Protein AF-A0A165XJB3-F1 (afdb_monomer)

Structure (mmCIF, N/CA/C/O backbone):
data_AF-A0A165XJB3-F1
#
_entry.id   AF-A0A165XJB3-F1
#
loop_
_atom_site.group_PDB
_atom_site.id
_atom_site.type_symbol
_atom_site.label_atom_id
_atom_site.label_alt_id
_atom_site.label_comp_id
_atom_site.label_asym_id
_atom_site.label_entity_id
_atom_site.label_seq_id
_atom_site.pdbx_PDB_ins_code
_atom_site.Cartn_x
_atom_site.Cartn_y
_atom_site.Cartn_z
_atom_site.occupancy
_atom_site.B_iso_or_equiv
_atom_site.auth_seq_id
_atom_site.auth_comp_id
_atom_site.auth_asym_id
_atom_site.auth_atom_id
_atom_site.pdbx_PDB_model_num
ATOM 1 N N . MET A 1 1 ? -5.429 8.000 -6.453 1.00 77.06 1 MET A N 1
ATOM 2 C CA . MET A 1 1 ? -4.657 7.168 -5.499 1.00 77.06 1 MET A CA 1
ATOM 3 C C . MET A 1 1 ? -5.127 5.714 -5.524 1.00 77.06 1 MET A C 1
ATOM 5 O O . MET A 1 1 ? -4.287 4.861 -5.766 1.00 77.06 1 MET A O 1
ATOM 9 N N . HIS A 1 2 ? -6.432 5.437 -5.377 1.00 86.56 2 HIS A N 1
ATOM 10 C CA . HIS A 1 2 ? -7.001 4.074 -5.410 1.00 86.56 2 HIS A CA 1
ATOM 11 C C . HIS A 1 2 ? -6.556 3.246 -6.630 1.00 86.56 2 HIS A C 1
ATOM 13 O O . HIS A 1 2 ? -5.955 2.194 -6.475 1.00 86.56 2 HIS A O 1
ATOM 19 N N . SER A 1 3 ? -6.680 3.792 -7.844 1.00 90.19 3 SER A N 1
ATOM 20 C CA . SER A 1 3 ? -6.256 3.105 -9.075 1.00 90.19 3 SER A CA 1
ATOM 21 C C . SER A 1 3 ? -4.763 2.749 -9.141 1.00 90.19 3 SER A C 1
ATOM 23 O O . SER A 1 3 ? -4.384 1.799 -9.821 1.00 90.19 3 SER A O 1
ATOM 25 N N . HIS A 1 4 ? -3.888 3.498 -8.460 1.00 91.88 4 HIS A N 1
ATOM 26 C CA . HIS A 1 4 ? -2.466 3.149 -8.371 1.00 91.88 4 HIS A CA 1
ATOM 27 C C . HIS A 1 4 ? -2.232 2.012 -7.377 1.00 91.88 4 HIS A C 1
ATOM 29 O O . HIS A 1 4 ? -1.329 1.206 -7.588 1.00 91.88 4 HIS A O 1
ATOM 35 N N . PHE A 1 5 ? -3.033 1.948 -6.314 1.00 93.38 5 PHE A N 1
ATOM 36 C CA . PHE A 1 5 ? -2.998 0.854 -5.355 1.00 93.38 5 PHE A CA 1
ATOM 37 C C . PHE A 1 5 ? -3.485 -0.447 -6.005 1.00 93.38 5 PHE A C 1
ATOM 39 O O . PHE A 1 5 ? -2.766 -1.443 -5.957 1.00 93.38 5 PHE A O 1
ATOM 46 N N . ASP A 1 6 ? -4.614 -0.417 -6.718 1.00 91.94 6 ASP A N 1
ATOM 47 C CA . ASP A 1 6 ? -5.170 -1.594 -7.409 1.00 91.94 6 ASP A CA 1
ATOM 48 C C . ASP A 1 6 ? -4.203 -2.156 -8.455 1.00 91.94 6 ASP A C 1
ATOM 50 O O . ASP A 1 6 ? -3.991 -3.360 -8.554 1.00 91.94 6 ASP A O 1
ATOM 54 N N . ARG A 1 7 ? -3.535 -1.269 -9.203 1.00 91.50 7 ARG A N 1
ATOM 55 C CA . ARG A 1 7 ? -2.564 -1.643 -10.246 1.00 91.50 7 ARG A CA 1
ATOM 56 C C . ARG A 1 7 ? -1.170 -1.954 -9.699 1.00 91.50 7 ARG A C 1
ATOM 58 O O . ARG A 1 7 ? -0.212 -1.969 -10.472 1.00 91.50 7 ARG A O 1
ATOM 65 N N . LEU A 1 8 ? -1.033 -2.139 -8.383 1.00 93.88 8 LEU A N 1
ATOM 66 C CA . LEU A 1 8 ? 0.229 -2.455 -7.708 1.00 93.88 8 LEU A CA 1
ATOM 67 C C . LEU A 1 8 ? 1.354 -1.433 -7.989 1.00 93.88 8 LEU A C 1
ATOM 69 O O . LEU A 1 8 ? 2.535 -1.768 -7.939 1.00 93.88 8 LEU A O 1
ATOM 73 N N . ARG A 1 9 ? 1.015 -0.179 -8.318 1.00 93.38 9 ARG A N 1
ATOM 74 C CA . ARG A 1 9 ? 1.977 0.901 -8.630 1.00 93.38 9 ARG A CA 1
ATOM 75 C C . ARG A 1 9 ? 2.496 1.597 -7.379 1.00 93.38 9 ARG A C 1
ATOM 77 O O . ARG A 1 9 ? 3.630 2.054 -7.372 1.00 93.38 9 ARG A O 1
ATOM 84 N N . ILE A 1 10 ? 1.673 1.651 -6.338 1.00 95.75 10 ILE A N 1
ATOM 85 C CA . ILE A 1 10 ? 2.057 2.110 -5.002 1.00 95.75 10 ILE A CA 1
ATOM 86 C C . ILE A 1 10 ? 1.778 1.004 -3.990 1.00 95.75 10 ILE A C 1
ATOM 88 O O . ILE A 1 10 ? 0.889 0.185 -4.212 1.00 95.75 10 ILE A O 1
ATOM 92 N N . TRP A 1 11 ? 2.486 0.996 -2.868 1.00 96.88 11 TRP A N 1
ATOM 93 C CA . TRP A 1 11 ? 2.215 0.098 -1.744 1.00 96.88 11 TRP A CA 1
ATOM 94 C C . TRP A 1 11 ? 2.514 0.782 -0.410 1.00 96.88 11 TRP A C 1
ATOM 96 O O . TRP A 1 11 ? 3.157 1.832 -0.352 1.00 96.88 11 TRP A O 1
ATOM 106 N N . PHE A 1 12 ? 2.044 0.166 0.673 1.00 96.38 12 PHE A N 1
ATOM 107 C CA . PHE A 1 12 ? 2.175 0.687 2.029 1.00 96.38 12 PHE A CA 1
ATOM 108 C C . PHE A 1 12 ? 3.158 -0.166 2.835 1.00 96.38 12 PHE A C 1
ATOM 110 O O . PHE A 1 12 ? 3.010 -1.384 2.940 1.00 96.38 12 PHE A O 1
ATOM 117 N N . THR A 1 13 ? 4.170 0.473 3.417 1.00 95.19 13 THR A N 1
ATOM 118 C CA . THR A 1 13 ? 5.099 -0.157 4.360 1.00 95.19 13 THR A CA 1
ATOM 119 C C . THR A 1 13 ? 4.781 0.331 5.763 1.00 95.19 13 THR A C 1
ATOM 121 O O . THR A 1 13 ? 4.805 1.533 6.019 1.00 95.19 13 THR A O 1
ATOM 124 N N . HIS A 1 14 ? 4.466 -0.604 6.662 1.00 93.25 14 HIS A N 1
ATOM 125 C CA . HIS A 1 14 ? 4.170 -0.297 8.061 1.00 93.25 14 HIS A CA 1
ATOM 126 C C . HIS A 1 14 ? 5.342 0.443 8.716 1.00 93.25 14 HIS A C 1
ATOM 128 O O . HIS A 1 14 ? 6.506 0.109 8.475 1.00 93.25 14 HIS A O 1
ATOM 134 N N . VAL A 1 15 ? 5.027 1.479 9.491 1.00 92.25 15 VAL A N 1
ATOM 135 C CA . VAL A 1 15 ? 6.006 2.178 10.322 1.00 92.25 15 VAL A CA 1
ATOM 136 C C . VAL A 1 15 ? 5.925 1.573 11.723 1.00 92.25 15 VAL A C 1
ATOM 138 O O . VAL A 1 15 ? 4.955 1.800 12.452 1.00 92.25 15 VAL A O 1
ATOM 141 N N . GLU A 1 16 ? 6.949 0.791 12.073 1.00 74.44 16 GLU A N 1
ATOM 142 C CA . GLU A 1 16 ? 7.076 0.104 13.364 1.00 74.44 16 GLU A CA 1
ATOM 143 C C . GLU A 1 16 ? 6.752 1.040 14.541 1.00 74.44 16 GLU A C 1
ATOM 145 O O . GLU A 1 16 ? 7.061 2.232 14.512 1.00 74.44 16 GLU A O 1
ATOM 150 N N . ALA A 1 17 ? 6.104 0.489 15.570 1.00 68.88 17 ALA A N 1
ATOM 151 C CA . ALA A 1 17 ? 5.586 1.197 16.749 1.00 68.88 17 ALA A CA 1
ATOM 152 C C . ALA A 1 17 ? 4.414 2.182 16.524 1.00 68.88 17 ALA A C 1
ATOM 154 O O . ALA A 1 17 ? 3.912 2.742 17.499 1.00 68.88 17 ALA A O 1
ATOM 155 N N . SER A 1 18 ? 3.910 2.369 15.295 1.00 65.69 18 SER A N 1
ATOM 156 C CA . SER A 1 18 ? 2.818 3.317 15.013 1.00 65.69 18 SER A CA 1
ATOM 157 C C . SER A 1 18 ? 1.594 2.670 14.347 1.00 65.69 18 SER A C 1
ATOM 159 O O . SER A 1 18 ? 1.444 2.706 13.135 1.00 65.69 18 SER A O 1
ATOM 161 N N . GLY A 1 19 ? 0.694 2.101 15.163 1.00 83.56 19 GLY A N 1
ATOM 162 C CA . GLY A 1 19 ? -0.670 1.647 14.815 1.00 83.56 19 GLY A CA 1
ATOM 163 C C . GLY A 1 19 ? -0.990 1.470 13.320 1.00 83.56 19 GLY A C 1
ATOM 164 O O . GLY A 1 19 ? -0.462 0.569 12.675 1.00 83.56 19 GLY A O 1
ATOM 165 N N . ASN A 1 20 ? -1.861 2.329 12.778 1.00 91.00 20 ASN A N 1
ATOM 166 C CA . ASN A 1 20 ? -2.256 2.344 11.362 1.00 91.00 20 ASN A CA 1
ATOM 167 C C . ASN A 1 20 ? -1.513 3.415 10.547 1.00 91.00 20 ASN A C 1
ATOM 169 O O . ASN A 1 20 ? -2.117 4.114 9.729 1.00 91.00 20 ASN A O 1
ATOM 173 N N . THR A 1 21 ? -0.208 3.555 10.777 1.00 94.81 21 THR A N 1
ATOM 174 C CA . THR A 1 21 ? 0.649 4.504 10.063 1.00 94.81 21 THR A CA 1
ATOM 175 C C . THR A 1 21 ? 1.583 3.780 9.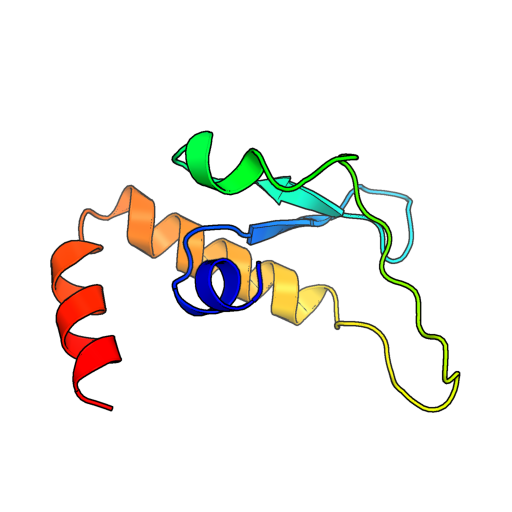100 1.00 94.81 21 THR A C 1
ATOM 177 O O . THR A 1 21 ? 2.243 2.798 9.440 1.00 94.81 21 THR A O 1
ATOM 180 N N . TYR A 1 22 ? 1.652 4.289 7.873 1.00 95.75 22 TYR A N 1
ATOM 181 C CA . TYR A 1 22 ? 2.325 3.632 6.765 1.00 95.75 22 TYR A CA 1
ATOM 182 C C . TYR A 1 22 ? 3.103 4.629 5.914 1.00 95.75 22 TYR A C 1
ATOM 184 O O . TYR A 1 22 ? 2.633 5.726 5.609 1.00 95.75 22 TYR A O 1
ATOM 192 N N . ARG A 1 23 ? 4.286 4.219 5.463 1.00 95.69 23 ARG A N 1
ATOM 193 C CA . ARG A 1 23 ? 5.008 4.893 4.389 1.00 95.69 23 ARG A CA 1
ATOM 194 C C . ARG A 1 23 ? 4.412 4.474 3.052 1.00 95.69 23 ARG A C 1
ATOM 196 O O . ARG A 1 23 ? 4.305 3.279 2.780 1.00 95.69 23 ARG A O 1
ATOM 203 N N . VAL A 1 24 ? 4.058 5.447 2.223 1.00 96.38 24 VAL A N 1
ATOM 204 C CA . VAL A 1 24 ? 3.664 5.207 0.830 1.00 96.38 24 VAL A CA 1
ATOM 205 C C . VAL A 1 24 ? 4.927 5.100 -0.013 1.00 96.38 24 VAL A C 1
ATOM 207 O O . VAL A 1 24 ? 5.789 5.979 0.045 1.00 96.38 24 VAL A O 1
ATOM 210 N N . GLU A 1 25 ? 5.046 4.018 -0.768 1.00 96.00 25 GLU A N 1
ATOM 211 C CA . GLU A 1 25 ? 6.214 3.691 -1.582 1.00 96.00 25 GLU A CA 1
ATOM 212 C C . GLU A 1 25 ? 5.790 3.347 -3.015 1.00 96.00 25 GLU A C 1
ATOM 214 O O . GLU A 1 25 ? 4.657 2.933 -3.260 1.00 96.00 25 GLU A O 1
ATOM 219 N N . SER A 1 26 ? 6.708 3.538 -3.961 1.00 94.69 26 SER A N 1
ATOM 220 C CA . SER A 1 26 ? 6.526 3.292 -5.393 1.00 94.69 26 SER A CA 1
ATOM 221 C C . SER A 1 26 ? 7.889 3.062 -6.049 1.00 94.69 26 SER A C 1
ATOM 223 O O . SER A 1 26 ? 8.909 3.508 -5.518 1.00 94.69 26 SER A O 1
ATOM 225 N N . THR A 1 27 ? 7.920 2.395 -7.203 1.00 91.56 27 THR A N 1
ATOM 226 C CA . THR A 1 27 ? 9.111 2.339 -8.070 1.00 91.56 27 THR A CA 1
ATOM 227 C C . THR A 1 27 ? 9.297 3.608 -8.898 1.00 91.56 27 THR A C 1
ATOM 229 O O . THR A 1 27 ? 10.426 3.954 -9.230 1.00 91.56 27 THR A O 1
ATOM 232 N N . ASP A 1 28 ? 8.207 4.318 -9.188 1.00 90.69 28 ASP A N 1
ATOM 233 C CA . ASP A 1 28 ? 8.198 5.595 -9.898 1.00 90.69 28 ASP A CA 1
ATOM 234 C C . ASP A 1 28 ? 7.691 6.705 -8.965 1.00 90.69 28 ASP A C 1
ATOM 236 O O . ASP A 1 28 ? 6.563 6.653 -8.453 1.00 90.69 28 ASP A O 1
ATOM 240 N N . GLY A 1 29 ? 8.534 7.715 -8.738 1.00 90.12 29 GLY A N 1
ATOM 241 C CA . GLY A 1 29 ? 8.219 8.869 -7.899 1.00 90.12 29 GLY A CA 1
ATOM 242 C C . GLY A 1 29 ? 7.016 9.674 -8.398 1.00 90.12 29 GLY A C 1
ATOM 243 O O . GLY A 1 29 ? 6.351 10.320 -7.587 1.00 90.12 29 GLY A O 1
ATOM 244 N N . ALA 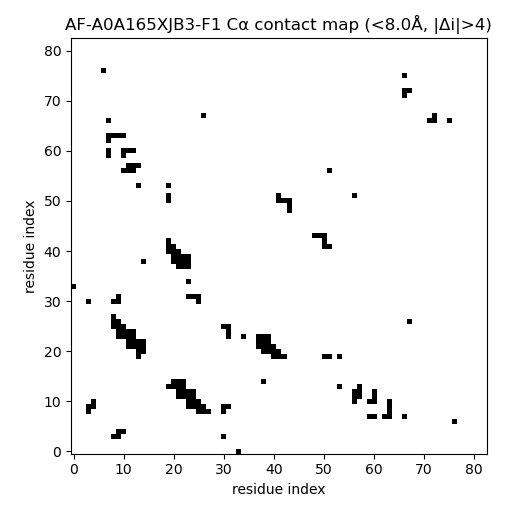A 1 30 ? 6.666 9.577 -9.686 1.00 91.69 30 ALA A N 1
ATOM 245 C CA . ALA A 1 30 ? 5.513 10.264 -10.253 1.00 91.69 30 ALA A CA 1
ATOM 246 C C . ALA A 1 30 ? 4.191 9.867 -9.578 1.00 91.69 30 ALA A C 1
ATOM 248 O O . ALA A 1 30 ? 3.305 10.700 -9.382 1.00 91.69 30 ALA A O 1
ATOM 249 N N . TYR A 1 31 ? 4.071 8.611 -9.138 1.00 91.69 31 TYR A N 1
ATOM 250 C CA . TYR A 1 31 ? 2.878 8.135 -8.434 1.00 91.69 31 TYR A CA 1
ATOM 251 C C . TYR A 1 31 ? 2.757 8.670 -7.001 1.00 91.69 31 TYR A C 1
ATOM 253 O O . TYR A 1 31 ? 1.691 8.547 -6.396 1.00 91.69 31 TYR A O 1
ATOM 261 N N . LEU A 1 32 ? 3.818 9.279 -6.462 1.00 92.81 32 LEU A N 1
ATOM 262 C CA . LEU A 1 32 ? 3.845 9.842 -5.113 1.00 92.81 32 LEU A CA 1
ATOM 263 C C . LEU A 1 32 ? 3.573 11.351 -5.083 1.00 92.81 32 LEU A C 1
ATOM 265 O O . LEU A 1 32 ? 3.296 11.867 -4.005 1.00 92.81 32 LEU A O 1
ATOM 269 N N . PHE A 1 33 ? 3.568 12.056 -6.224 1.00 90.81 33 PHE A N 1
ATOM 270 C CA . PHE A 1 33 ? 3.245 13.493 -6.272 1.00 90.81 33 PHE A CA 1
ATOM 271 C C . PHE A 1 33 ? 1.930 13.875 -5.568 1.00 90.81 33 PHE A C 1
ATOM 273 O O . PHE A 1 33 ? 1.908 14.902 -4.891 1.00 90.81 33 PHE A O 1
ATOM 280 N N . PRO A 1 34 ? 0.841 13.081 -5.652 1.00 88.56 34 PRO A N 1
ATOM 281 C CA . PRO A 1 34 ? -0.402 13.406 -4.951 1.00 88.56 34 PRO A CA 1
ATOM 282 C C . PRO A 1 34 ? -0.340 13.210 -3.426 1.00 88.56 34 PRO A C 1
ATOM 284 O O . PRO A 1 34 ? -1.291 13.554 -2.724 1.00 88.56 34 PRO A O 1
ATOM 287 N N . VAL A 1 35 ? 0.726 12.607 -2.891 1.00 91.31 35 VAL A N 1
ATOM 288 C CA . VAL A 1 35 ? 0.865 12.286 -1.466 1.00 91.31 35 VAL A CA 1
ATOM 289 C C . VAL A 1 35 ? 1.487 13.479 -0.741 1.00 91.31 35 VAL A C 1
ATOM 291 O O . VAL A 1 35 ? 2.701 13.582 -0.600 1.00 91.31 35 VAL A O 1
ATOM 294 N N . ALA A 1 36 ? 0.639 14.385 -0.250 1.00 89.62 36 ALA A N 1
ATOM 295 C CA . ALA A 1 36 ? 1.083 15.620 0.402 1.00 89.62 36 ALA A CA 1
ATOM 296 C C . ALA A 1 36 ? 1.883 15.399 1.704 1.00 89.62 36 ALA A C 1
A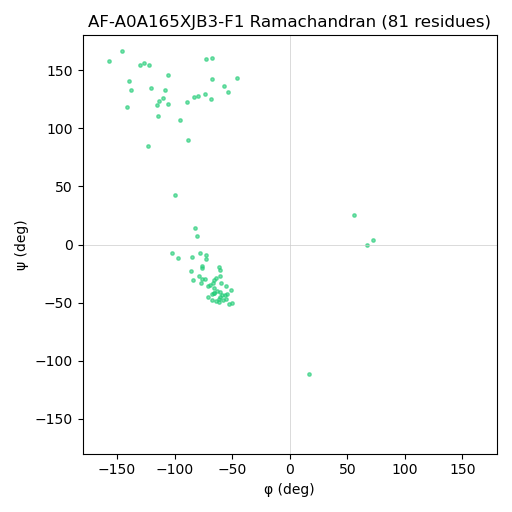TOM 298 O O . ALA A 1 36 ? 2.716 16.227 2.069 1.00 89.62 36 ALA A O 1
ATOM 299 N N . ARG A 1 37 ? 1.625 14.303 2.433 1.00 92.31 37 ARG A N 1
ATOM 300 C CA . ARG A 1 37 ? 2.339 13.930 3.668 1.00 92.31 37 ARG A CA 1
ATOM 301 C C . ARG A 1 37 ? 2.619 12.431 3.660 1.00 92.31 37 ARG A C 1
ATOM 303 O O . ARG A 1 37 ? 1.726 11.645 3.365 1.00 92.31 37 ARG A O 1
ATOM 310 N N . ASN A 1 38 ? 3.854 12.052 3.977 1.00 93.94 38 ASN A N 1
ATOM 311 C CA . ASN A 1 38 ? 4.311 10.666 4.035 1.00 93.94 38 ASN A CA 1
ATOM 312 C C . ASN A 1 38 ? 5.267 10.533 5.239 1.00 93.94 38 ASN A C 1
ATOM 314 O O . ASN A 1 38 ? 6.283 11.233 5.252 1.00 93.94 38 ASN A O 1
ATOM 318 N N . PRO A 1 39 ? 4.974 9.7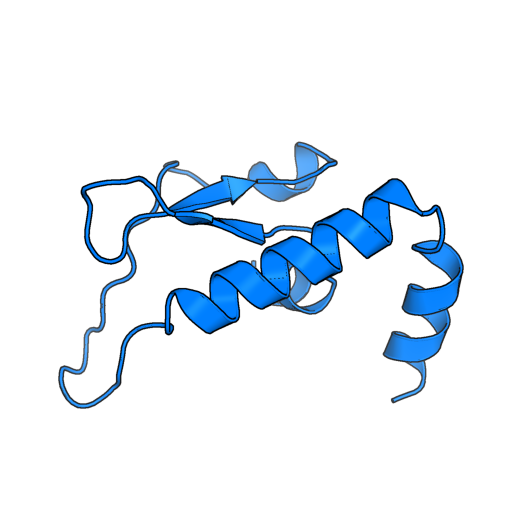04 6.259 1.00 94.69 39 PRO A N 1
ATOM 319 C CA . PRO A 1 39 ? 3.945 8.660 6.309 1.00 94.69 39 PRO A CA 1
ATOM 320 C C . PRO A 1 39 ? 2.502 9.176 6.418 1.00 94.69 39 PRO A C 1
ATOM 322 O O . PRO A 1 39 ? 2.261 10.316 6.815 1.00 94.69 39 PRO A O 1
ATOM 325 N N . VAL A 1 40 ? 1.552 8.313 6.053 1.00 93.62 40 VAL A N 1
ATOM 326 C CA . VAL A 1 40 ? 0.103 8.518 6.186 1.00 93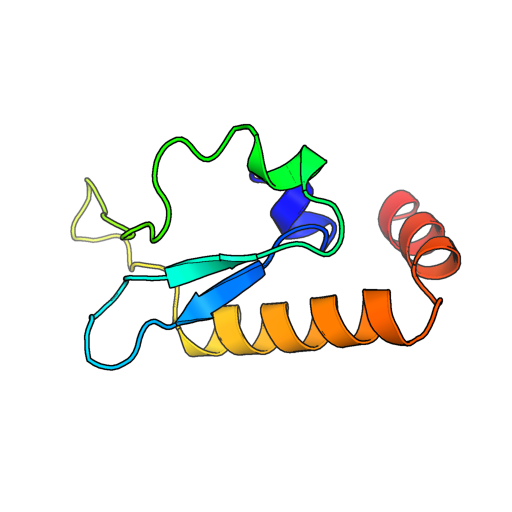.62 40 VAL A CA 1
ATOM 327 C C . VAL A 1 40 ? -0.442 7.671 7.331 1.00 93.62 40 VAL A C 1
ATOM 329 O O . VAL A 1 40 ? 0.022 6.554 7.544 1.00 93.62 40 VAL A O 1
ATOM 332 N N . THR A 1 41 ? -1.449 8.171 8.042 1.00 93.94 41 THR A N 1
ATOM 333 C CA . THR A 1 41 ? -2.174 7.408 9.068 1.00 93.94 41 THR A CA 1
ATOM 334 C C . THR A 1 41 ? -3.603 7.195 8.600 1.00 93.94 41 THR A C 1
ATOM 336 O O . THR A 1 41 ? -4.300 8.168 8.310 1.00 93.94 41 THR A O 1
ATOM 339 N N . PHE A 1 42 ? -4.044 5.939 8.516 1.00 92.38 42 PHE A N 1
ATOM 340 C CA . PHE A 1 42 ? -5.439 5.647 8.203 1.00 92.38 42 PHE A CA 1
ATOM 341 C C . PHE A 1 42 ? -6.315 5.956 9.412 1.00 92.38 42 PHE A C 1
ATOM 343 O O . PHE A 1 42 ? -6.056 5.499 10.527 1.00 92.38 42 PHE A O 1
ATOM 350 N N . THR A 1 43 ? -7.370 6.719 9.166 1.00 92.69 43 THR A N 1
ATOM 351 C CA . THR A 1 43 ? -8.417 7.042 10.129 1.00 92.69 43 THR A CA 1
ATOM 352 C C . THR A 1 43 ? -9.767 6.685 9.519 1.00 92.69 43 THR A C 1
ATOM 354 O O . THR A 1 43 ? -9.900 6.598 8.298 1.00 92.69 43 THR A O 1
ATOM 357 N N . SER A 1 44 ? -10.761 6.443 10.369 1.00 92.06 44 SER A N 1
ATOM 358 C CA . SER A 1 44 ? -12.140 6.225 9.941 1.00 92.06 44 SER A CA 1
ATOM 359 C C . SER A 1 44 ? -13.013 7.287 10.584 1.00 92.06 44 SER A C 1
ATOM 361 O O . SER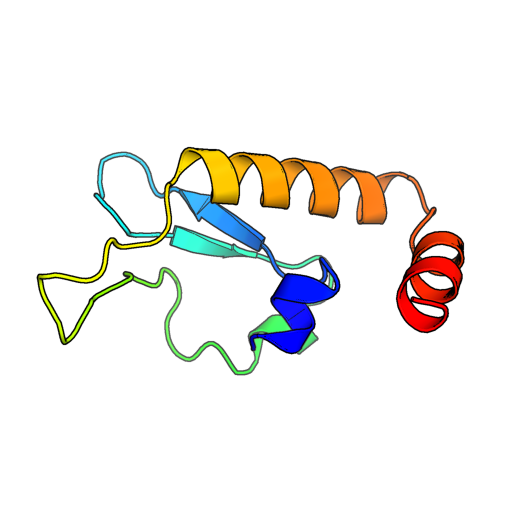 A 1 44 ? -12.871 7.570 11.774 1.00 92.06 44 SER A O 1
ATOM 363 N N . THR A 1 45 ? -13.906 7.883 9.799 1.00 93.69 45 THR A N 1
ATOM 364 C CA . THR A 1 45 ? -14.970 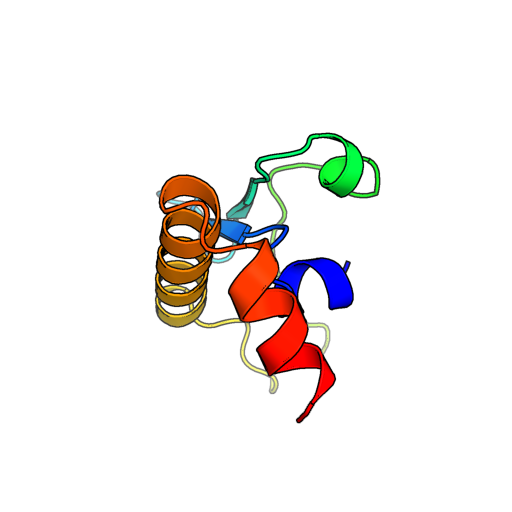8.749 10.322 1.00 93.69 45 THR A CA 1
ATOM 365 C C . THR A 1 45 ? -16.100 7.940 10.952 1.00 93.69 45 THR A C 1
ATOM 367 O O . THR A 1 45 ? -16.867 8.488 11.735 1.00 93.69 45 THR A O 1
ATOM 370 N N . ASP A 1 46 ? -16.190 6.648 10.623 1.00 94.12 46 ASP A N 1
ATOM 371 C CA . ASP A 1 46 ? -17.152 5.704 11.182 1.00 94.12 46 ASP A CA 1
ATOM 372 C C . ASP A 1 46 ? -16.416 4.623 11.999 1.00 94.12 46 ASP A C 1
ATOM 374 O O . ASP A 1 46 ? -15.717 3.785 11.419 1.00 94.12 46 ASP A O 1
ATOM 378 N N . PRO A 1 47 ? -16.555 4.608 13.337 1.00 86.56 47 PRO A N 1
ATOM 379 C CA . PRO A 1 47 ? -15.934 3.600 14.193 1.00 86.56 47 PRO A CA 1
ATOM 380 C C . PRO A 1 47 ? -16.391 2.160 13.913 1.00 86.56 47 PRO A C 1
ATOM 382 O O . PRO A 1 47 ? -15.697 1.228 14.315 1.00 86.56 47 PRO A O 1
ATOM 385 N N . ALA A 1 48 ? -17.540 1.962 13.255 1.00 92.81 48 ALA A N 1
ATOM 386 C CA . ALA A 1 48 ? -18.033 0.637 12.885 1.00 92.81 48 ALA A CA 1
ATOM 387 C C . ALA A 1 48 ? -17.282 0.039 11.684 1.00 92.81 48 ALA A C 1
ATOM 389 O O . ALA A 1 48 ? -17.302 -1.178 11.493 1.00 92.81 48 ALA A O 1
ATOM 390 N N . LEU A 1 49 ? -16.606 0.873 10.885 1.00 91.06 49 LEU A N 1
ATOM 391 C CA . LEU A 1 49 ? -15.813 0.417 9.751 1.00 91.06 49 LEU A CA 1
ATOM 392 C C . LEU A 1 49 ? -14.376 0.117 10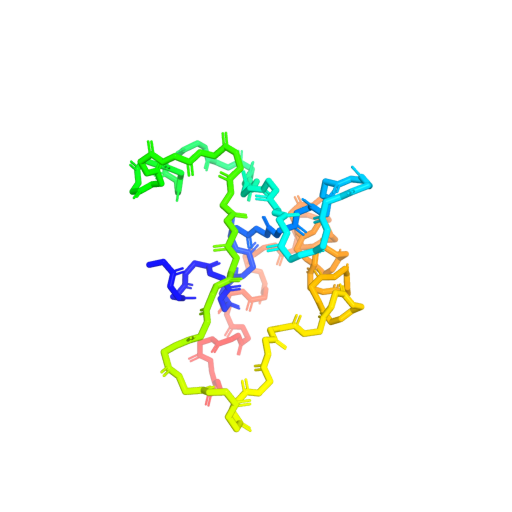.193 1.00 91.06 49 LEU A C 1
ATOM 394 O O . LEU A 1 49 ? -13.685 1.005 10.706 1.00 91.06 49 LEU A O 1
ATOM 398 N N . PRO A 1 50 ? -13.887 -1.118 9.982 1.00 90.38 50 PRO A N 1
ATOM 399 C CA . PRO A 1 50 ? -12.521 -1.458 10.327 1.00 90.38 50 PRO A CA 1
ATOM 400 C C . PRO A 1 50 ? -11.544 -0.703 9.426 1.00 90.38 50 PRO A C 1
ATOM 402 O O . PRO A 1 50 ? -11.752 -0.546 8.222 1.00 90.38 50 PRO A O 1
ATOM 405 N N . LEU A 1 51 ? -10.431 -0.280 10.017 1.00 92.88 51 LEU A N 1
ATOM 406 C CA . LEU A 1 51 ? -9.291 0.214 9.255 1.00 92.88 51 LEU A CA 1
ATOM 407 C C . LEU A 1 51 ? -8.651 -0.928 8.444 1.00 92.88 51 LEU A C 1
ATOM 409 O O . LEU A 1 51 ? -8.848 -2.103 8.771 1.00 92.88 51 LEU A O 1
ATOM 413 N N . PRO A 1 52 ? -7.864 -0.609 7.398 1.00 90.88 52 PRO A N 1
ATOM 414 C CA . PRO A 1 52 ? -7.174 -1.622 6.610 1.00 90.88 52 PRO A CA 1
ATOM 415 C C . PRO A 1 52 ? -6.339 -2.560 7.487 1.00 90.88 52 PRO A C 1
ATOM 417 O O . PRO A 1 52 ? -5.549 -2.109 8.316 1.00 90.88 52 PRO A O 1
ATOM 420 N N . ASN A 1 53 ? -6.491 -3.870 7.283 1.00 91.12 53 ASN A N 1
ATOM 421 C CA . ASN A 1 53 ? -5.715 -4.863 8.019 1.00 91.12 53 ASN A CA 1
ATOM 422 C C . ASN A 1 53 ? -4.227 -4.792 7.596 1.00 91.12 53 ASN A C 1
ATOM 424 O O . ASN A 1 53 ? -3.938 -4.949 6.401 1.00 91.12 53 ASN A O 1
ATOM 428 N N . PRO A 1 54 ? -3.280 -4.613 8.540 1.00 91.75 54 PRO A N 1
ATOM 429 C CA . PRO A 1 54 ? -1.851 -4.532 8.237 1.00 91.75 54 PRO A CA 1
ATOM 430 C C . PRO A 1 54 ? -1.304 -5.735 7.453 1.00 91.75 54 PRO A C 1
ATOM 432 O O . PRO A 1 54 ? -0.455 -5.560 6.578 1.00 91.75 54 PRO A O 1
ATOM 435 N N . GLU A 1 55 ? -1.804 -6.948 7.709 1.00 92.94 55 GLU A N 1
ATOM 436 C CA . GLU A 1 55 ? -1.327 -8.161 7.031 1.00 92.94 55 GLU A CA 1
ATOM 437 C C . GLU A 1 55 ? -1.732 -8.190 5.553 1.00 92.94 55 GLU A C 1
ATOM 439 O O . GLU A 1 55 ? -0.944 -8.602 4.700 1.00 92.94 55 GLU A O 1
ATOM 444 N N . TYR A 1 56 ? -2.911 -7.666 5.209 1.00 94.81 56 TYR A N 1
ATOM 445 C CA . TYR A 1 56 ? -3.318 -7.540 3.808 1.00 94.81 56 TYR A CA 1
ATOM 446 C C . TYR A 1 56 ? -2.516 -6.466 3.073 1.00 94.81 56 TYR A C 1
ATOM 448 O O . TYR A 1 56 ? -2.136 -6.668 1.920 1.00 94.81 56 TYR A O 1
ATOM 456 N N . LEU A 1 57 ? -2.166 -5.366 3.744 1.00 95.19 57 LEU A N 1
ATOM 457 C CA . LEU A 1 57 ? -1.262 -4.362 3.175 1.00 95.19 57 LEU A CA 1
ATOM 458 C C . LEU A 1 57 ? 0.153 -4.922 2.964 1.00 95.19 57 LEU A C 1
ATOM 460 O O . LEU A 1 57 ? 0.795 -4.639 1.951 1.00 95.19 57 LEU A O 1
ATOM 464 N N . LYS A 1 58 ? 0.629 -5.770 3.880 1.00 95.31 58 LYS A N 1
ATOM 465 C CA . LYS A 1 58 ? 1.912 -6.472 3.754 1.00 95.31 58 LYS A CA 1
ATOM 466 C C . LYS A 1 58 ? 1.913 -7.464 2.589 1.00 95.31 58 LYS A C 1
ATOM 468 O O . LYS A 1 58 ? 2.898 -7.509 1.847 1.00 95.31 58 LYS A O 1
ATOM 473 N N . LEU A 1 59 ? 0.826 -8.217 2.406 1.00 96.50 59 LEU A N 1
ATOM 474 C CA . LEU A 1 59 ? 0.641 -9.115 1.263 1.00 96.50 59 LEU A CA 1
ATOM 475 C C . LEU A 1 59 ? 0.640 -8.332 -0.054 1.00 96.50 59 LEU A C 1
ATOM 477 O O . LEU A 1 59 ? 1.407 -8.655 -0.960 1.00 96.50 59 LEU A O 1
ATOM 481 N N . HIS A 1 60 ? -0.143 -7.255 -0.132 1.00 96.50 60 HIS A N 1
ATOM 482 C CA . HIS A 1 60 ? -0.179 -6.365 -1.294 1.00 96.50 60 HIS A CA 1
ATOM 483 C C . HIS A 1 60 ? 1.212 -5.825 -1.645 1.00 96.50 60 HIS A C 1
ATOM 485 O O . HIS A 1 60 ? 1.649 -5.9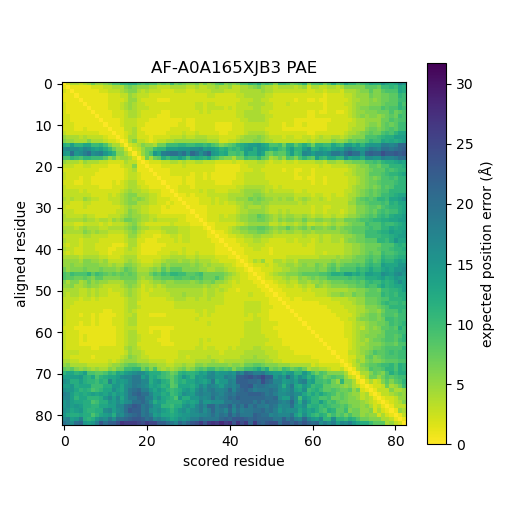34 -2.792 1.00 96.50 60 HIS A O 1
ATOM 491 N N . ARG A 1 61 ? 1.971 -5.346 -0.649 1.00 96.56 61 ARG A N 1
ATOM 492 C CA . ARG A 1 61 ? 3.363 -4.914 -0.837 1.00 96.56 61 ARG A CA 1
ATOM 493 C C . ARG A 1 61 ? 4.231 -6.016 -1.437 1.00 96.56 61 ARG A C 1
ATOM 495 O O . ARG A 1 61 ? 5.071 -5.725 -2.291 1.00 96.56 61 ARG A O 1
ATOM 502 N N . ALA A 1 62 ? 4.096 -7.253 -0.963 1.00 95.69 62 ALA A N 1
ATOM 503 C CA . ALA A 1 62 ? 4.856 -8.374 -1.504 1.00 95.69 62 ALA A CA 1
ATOM 504 C C . ALA A 1 62 ? 4.519 -8.592 -2.988 1.00 95.69 62 ALA A C 1
ATOM 506 O O . ALA A 1 62 ? 5.438 -8.641 -3.805 1.00 95.69 62 ALA A O 1
ATOM 507 N N . CYS A 1 63 ? 3.232 -8.605 -3.347 1.00 94.38 63 CYS A N 1
ATOM 508 C CA . CYS A 1 63 ? 2.774 -8.703 -4.735 1.00 94.38 63 CYS A CA 1
ATOM 509 C C . CYS A 1 63 ? 3.316 -7.563 -5.607 1.00 94.38 63 CYS A C 1
ATOM 511 O O . CYS A 1 63 ? 3.878 -7.822 -6.670 1.00 94.38 63 CYS A O 1
ATOM 513 N N . ALA A 1 64 ? 3.231 -6.312 -5.145 1.00 93.88 64 ALA A N 1
ATOM 514 C CA . ALA A 1 64 ? 3.759 -5.163 -5.874 1.00 93.88 64 ALA A CA 1
ATOM 515 C C . ALA A 1 64 ? 5.275 -5.274 -6.093 1.00 93.88 64 ALA A C 1
ATOM 517 O O . ALA A 1 64 ? 5.769 -5.090 -7.205 1.00 93.88 64 ALA A O 1
ATOM 518 N N . ARG A 1 65 ? 6.036 -5.656 -5.061 1.00 92.12 65 ARG A N 1
ATOM 519 C CA . ARG A 1 65 ? 7.487 -5.856 -5.191 1.00 92.12 65 ARG A CA 1
ATOM 520 C C . ARG A 1 65 ? 7.831 -6.980 -6.162 1.00 92.12 65 ARG A C 1
ATOM 522 O O . ARG A 1 65 ? 8.783 -6.816 -6.918 1.00 92.12 65 ARG A O 1
ATOM 529 N N . VAL A 1 66 ? 7.087 -8.085 -6.159 1.00 92.19 66 VAL A N 1
ATOM 530 C CA . VAL A 1 66 ? 7.273 -9.181 -7.123 1.00 92.19 66 VAL A CA 1
ATOM 531 C C . VAL A 1 66 ? 6.981 -8.698 -8.541 1.00 92.19 66 VAL A C 1
ATOM 533 O O . VAL A 1 66 ? 7.828 -8.881 -9.412 1.00 92.19 66 VAL A O 1
ATOM 536 N N . LEU A 1 67 ? 5.851 -8.022 -8.767 1.00 90.25 67 LEU A N 1
ATOM 537 C CA . LEU A 1 67 ? 5.474 -7.470 -10.072 1.00 90.25 67 LEU A CA 1
ATOM 538 C C . LEU A 1 67 ? 6.589 -6.594 -10.659 1.00 90.25 67 LEU A C 1
ATOM 540 O O . LEU A 1 67 ? 7.018 -6.804 -11.790 1.00 90.25 67 LEU A O 1
ATOM 544 N N . HIS A 1 68 ? 7.081 -5.635 -9.873 1.00 86.94 68 HIS A N 1
ATOM 545 C CA . HIS A 1 68 ? 8.077 -4.671 -10.343 1.00 86.94 68 HIS A CA 1
ATOM 546 C C . HIS A 1 68 ? 9.489 -5.249 -10.451 1.00 86.94 68 HIS A C 1
ATOM 548 O O . HIS A 1 68 ? 10.260 -4.802 -11.292 1.00 86.94 68 HIS A O 1
ATOM 554 N N . ARG A 1 69 ? 9.856 -6.236 -9.624 1.00 85.25 69 ARG A N 1
ATOM 555 C CA . ARG A 1 69 ? 11.204 -6.841 -9.659 1.00 85.25 69 ARG A CA 1
ATOM 556 C C . ARG A 1 69 ? 11.347 -7.970 -10.671 1.00 85.25 69 ARG A C 1
ATOM 558 O O . ARG A 1 69 ? 12.465 -8.263 -11.073 1.00 85.25 69 ARG A O 1
ATOM 565 N N . SER A 1 70 ? 10.249 -8.612 -11.056 1.00 81.94 70 SER A N 1
ATOM 566 C CA . SER A 1 70 ? 10.263 -9.733 -12.003 1.00 81.94 70 SER A CA 1
ATOM 567 C C . SER A 1 70 ? 10.246 -9.299 -13.472 1.00 81.94 70 SER A C 1
ATOM 569 O O . SER A 1 70 ? 10.423 -10.140 -14.344 1.00 81.94 70 SER A O 1
ATOM 571 N N . GLY A 1 71 ? 10.009 -8.013 -13.764 1.00 69.12 71 GLY A N 1
ATOM 572 C CA . GLY A 1 71 ? 9.815 -7.525 -15.136 1.00 69.12 71 GLY A CA 1
ATOM 573 C C . GLY A 1 71 ? 8.472 -7.934 -15.759 1.00 69.12 71 GLY A C 1
ATOM 574 O O . GLY A 1 71 ? 8.209 -7.605 -16.908 1.00 69.12 71 GLY A O 1
ATOM 575 N N . VAL A 1 72 ? 7.585 -8.597 -15.005 1.00 69.94 72 VAL A N 1
ATOM 576 C CA . VAL A 1 72 ? 6.287 -9.125 -15.482 1.00 69.94 72 VAL A CA 1
ATOM 577 C C . VAL A 1 72 ? 5.203 -8.030 -15.540 1.00 69.94 72 VAL A C 1
ATOM 579 O O . VAL A 1 72 ? 4.033 -8.302 -15.801 1.00 69.94 72 VAL A O 1
ATOM 582 N N . HIS A 1 73 ? 5.570 -6.764 -15.312 1.00 68.31 73 HIS A N 1
ATOM 583 C CA . HIS A 1 73 ? 4.630 -5.641 -15.272 1.00 68.31 73 HIS A CA 1
ATOM 584 C C . HIS A 1 73 ? 3.772 -5.526 -16.541 1.00 68.31 73 HIS A C 1
ATOM 586 O O . HIS A 1 73 ? 2.565 -5.312 -16.439 1.00 68.31 73 HIS A O 1
ATOM 592 N N . GLU A 1 74 ? 4.377 -5.707 -17.718 1.00 64.06 74 GLU A N 1
ATOM 593 C CA . GLU A 1 74 ? 3.674 -5.628 -19.005 1.00 64.06 74 GLU A CA 1
ATOM 594 C C . GLU A 1 74 ? 2.674 -6.776 -19.185 1.00 64.06 74 GLU A C 1
ATOM 596 O O . GLU A 1 74 ? 1.528 -6.534 -19.548 1.00 64.06 74 GLU A O 1
ATOM 601 N N . TYR A 1 75 ? 3.053 -8.003 -18.819 1.00 63.59 75 TYR A N 1
ATOM 602 C CA . TYR A 1 75 ? 2.177 -9.173 -18.934 1.00 63.59 75 TYR A CA 1
ATOM 603 C C . TYR A 1 75 ? 0.957 -9.090 -18.006 1.00 63.59 75 TYR A C 1
ATOM 605 O O . TYR A 1 75 ? -0.162 -9.406 -18.399 1.00 63.59 75 TYR A O 1
ATOM 613 N N . ILE A 1 76 ? 1.147 -8.640 -16.763 1.00 66.88 76 ILE A N 1
ATOM 614 C CA . ILE A 1 76 ? 0.051 -8.544 -15.788 1.00 66.88 76 ILE A CA 1
ATOM 615 C C . ILE A 1 76 ? -0.894 -7.382 -16.106 1.00 66.88 76 ILE A C 1
ATOM 617 O O . ILE A 1 76 ? -2.088 -7.489 -15.830 1.00 66.88 76 ILE A O 1
ATOM 621 N N . LYS A 1 77 ? -0.406 -6.298 -16.721 1.00 66.12 77 LYS A N 1
ATOM 622 C CA . LYS A 1 77 ? -1.272 -5.208 -17.187 1.00 66.12 77 LYS A CA 1
ATOM 623 C C . LYS A 1 77 ? -2.318 -5.721 -18.184 1.00 66.12 77 LYS A C 1
ATOM 625 O O . LYS A 1 77 ? -3.490 -5.396 -18.024 1.00 66.12 77 LYS A O 1
ATOM 630 N N . ASP A 1 78 ? -1.908 -6.568 -19.125 1.00 67.38 78 ASP A N 1
ATOM 631 C CA . ASP A 1 78 ? -2.810 -7.167 -20.114 1.00 67.38 78 ASP A CA 1
ATOM 632 C C . ASP A 1 78 ? -3.828 -8.127 -19.488 1.00 67.38 78 ASP A C 1
ATOM 634 O O . ASP A 1 78 ? -4.952 -8.221 -19.972 1.00 67.38 78 ASP A O 1
ATOM 638 N N . VAL A 1 79 ? -3.457 -8.841 -18.421 1.00 70.31 79 VAL A N 1
ATOM 639 C CA . VAL A 1 79 ? -4.382 -9.732 -17.699 1.00 70.31 79 VAL A CA 1
ATOM 640 C C . VAL A 1 79 ? -5.415 -8.927 -16.909 1.00 70.31 79 VAL A C 1
ATOM 642 O O . VAL A 1 79 ? -6.598 -9.227 -16.987 1.00 70.31 79 VAL A O 1
ATOM 645 N N . ILE A 1 80 ? -4.991 -7.880 -16.194 1.00 66.25 80 ILE A N 1
ATOM 646 C CA . ILE A 1 80 ? -5.892 -7.034 -15.391 1.00 66.25 80 ILE A CA 1
ATOM 647 C C . ILE A 1 80 ? -6.882 -6.259 -16.273 1.00 66.25 80 ILE A C 1
ATOM 649 O O . ILE A 1 80 ? -7.987 -5.976 -15.835 1.00 66.25 80 ILE A O 1
ATOM 653 N N . GLU A 1 81 ? -6.510 -5.895 -17.501 1.00 66.38 81 GLU A N 1
ATOM 654 C CA . GLU A 1 81 ? -7.399 -5.167 -18.423 1.00 66.38 81 GLU A CA 1
ATOM 655 C C . GLU A 1 81 ? -8.454 -6.061 -19.107 1.00 66.38 81 GLU A C 1
ATOM 657 O O . GLU A 1 81 ? -9.328 -5.539 -19.798 1.00 66.38 81 GLU A O 1
ATOM 662 N N . ARG A 1 82 ? -8.381 -7.388 -18.938 1.00 62.94 82 ARG A N 1
ATOM 663 C CA . ARG A 1 82 ? -9.297 -8.367 -19.555 1.00 62.94 82 ARG A CA 1
ATOM 664 C C . ARG A 1 82 ? -10.369 -8.916 -18.609 1.00 62.94 82 ARG A C 1
ATOM 666 O O . ARG A 1 82 ? -11.244 -9.639 -19.082 1.00 62.94 82 ARG A O 1
ATOM 673 N N . GLU A 1 83 ? -10.289 -8.586 -17.326 1.00 53.53 83 GLU A N 1
ATOM 674 C CA . GLU A 1 83 ? -11.229 -8.969 -16.260 1.00 53.53 83 GLU A CA 1
ATOM 675 C C . GLU A 1 83 ? -12.096 -7.763 -15.866 1.00 53.53 83 GLU A C 1
ATOM 677 O O . GLU A 1 83 ? -13.307 -7.962 -15.621 1.00 53.53 83 GLU A O 1
#

Sequence (83 aa):
MHSHFDRLRIWFTHVEASGNTYRVESTDGAYLFPVARNPVTFTSTDPALPLPNPEYLKLHRACARVLHRSGVHEYIKDVIERE

Nearest PDB structures (foldseek):
  8wy5-assembly1_D  TM=2.755E-01  e=3.709E+00  Bacillus cereus VD045
  8wy5-assembly1_C  TM=2.865E-01  e=4.826E+00  Bacillus cereus VD045
  8x5n-assembly1_B  TM=3.028E-01  e=5.878E+00  Bacillus cereus VD045
  8x5i-assembly1_B  TM=3.353E-01  e=8.724E+00  Bacillus cereus VD045
  8x5i-assembly1_C  TM=2.866E-01  e=8.724E+00  Bacillus cereus VD045

Secondary structure (DSSP, 8-state):
-HHHHHTTSEEEEE-TT-TTEEEEEESSGGGGTT-SSSSEE---SSTTSPPPPHHHHHHHHHHHHHHHHSSTHHHHHHHHTT-

Foldseek 3Di:
DVVCLVLLQWAWDDDPPDDQWTFIDGPDCVVCVVVPDPGDGDDDPDPVDDDDDVVVSVVSNVVSCCCVVVVCSVVVVVVVVVD

Solvent-accessible surface area (backbone atoms only — not comparable to full-atom values): 5140 Å² total; per-residue (Å²): 110,67,72,37,45,78,68,42,51,36,37,48,44,78,42,87,99,38,93,62,28,25,37,75,44,56,91,50,71,77,80,47,68,86,56,88,60,77,62,41,68,72,81,66,98,47,88,88,54,81,74,86,57,68,68,58,40,49,50,49,32,51,53,26,51,49,37,69,72,68,69,46,51,68,64,49,50,59,54,65,76,74,112

Mean predicted aligned error: 5.77 Å

pLDDT: mean 87.25, std 10.81, range [53.53, 96.88]

Radius of gyration: 13.83 Å; Cα contacts (8 Å, |Δi|>4): 92; chains: 1; bounding box: 29×25×37 Å